Protein AF-A0A3M1SC24-F1 (afdb_monomer_lite)

pLDDT: mean 75.47, std 13.46, range [36.16, 96.44]

Secondary structure (DSSP, 8-state):
-HHHHHHHHHHHHHHHHHHHHHHH--SSHHHHHHHHHHHHHHHHHHHHHHHHHHHHHHHHHHHHHHHHHHHHHHHHTT-HHHHHHHHHHHHHHHHHHHHHHHHHHHHHTT----HHHHHHHHHHHHHHHHHHHHHS--SSS-HHHHHHHHHHHHHHHHHHHHHHHTT--

Structure (mmCIF, N/CA/C/O backbone):
data_AF-A0A3M1SC24-F1
#
_entry.id   AF-A0A3M1SC24-F1
#
loop_
_atom_site.group_PDB
_atom_site.id
_atom_site.type_symbol
_atom_site.label_atom_id
_atom_site.label_alt_id
_atom_site.label_comp_id
_atom_site.label_asym_id
_atom_site.label_entity_id
_atom_site.label_seq_id
_atom_site.pdbx_PDB_ins_code
_atom_site.Cartn_x
_atom_site.Cartn_y
_atom_site.Cartn_z
_atom_site.occupancy
_atom_site.B_iso_or_equiv
_atom_site.auth_seq_id
_atom_site.auth_comp_id
_atom_site.auth_asym_id
_atom_site.auth_atom_id
_atom_site.pdbx_PDB_model_num
ATOM 1 N N . MET A 1 1 ? -50.961 -0.124 67.159 1.00 64.81 1 MET A N 1
ATOM 2 C CA . MET A 1 1 ? -49.757 0.744 67.083 1.00 64.81 1 MET A CA 1
ATOM 3 C C . MET A 1 1 ? -48.475 -0.060 66.837 1.00 64.81 1 MET A C 1
ATOM 5 O O . MET A 1 1 ? -47.762 0.275 65.905 1.00 64.81 1 MET A O 1
ATOM 9 N N . LYS A 1 2 ? -48.207 -1.148 67.582 1.00 73.81 2 LYS A N 1
ATOM 10 C CA . LYS A 1 2 ? -47.025 -2.016 67.370 1.00 73.81 2 LYS A CA 1
ATOM 11 C C . LYS A 1 2 ? -46.973 -2.696 65.991 1.00 73.81 2 LYS A C 1
ATOM 13 O O . LYS A 1 2 ? -45.917 -2.725 65.377 1.00 73.81 2 LYS A O 1
ATOM 18 N N . GLU A 1 3 ? -48.111 -3.164 65.477 1.00 79.12 3 GLU A N 1
ATOM 19 C CA . GLU A 1 3 ? -48.184 -3.814 64.155 1.00 79.12 3 GLU A CA 1
ATOM 20 C C . GLU A 1 3 ? -47.855 -2.869 62.996 1.00 79.12 3 GLU A C 1
ATOM 22 O O . GLU A 1 3 ? -47.157 -3.257 62.068 1.00 79.12 3 GLU A O 1
ATOM 27 N N . ALA A 1 4 ? -48.302 -1.612 63.066 1.00 78.81 4 ALA A N 1
ATOM 28 C CA . ALA A 1 4 ? -47.987 -0.612 62.047 1.00 78.81 4 ALA A CA 1
ATOM 29 C C . ALA A 1 4 ? -46.488 -0.269 62.031 1.00 78.81 4 ALA A C 1
ATOM 31 O O . ALA A 1 4 ? -45.909 -0.089 60.967 1.00 78.81 4 ALA A O 1
ATOM 32 N N . LEU A 1 5 ? -45.855 -0.236 63.207 1.00 77.81 5 LEU A N 1
ATOM 33 C CA . LEU A 1 5 ? -44.415 -0.019 63.358 1.00 77.81 5 LEU A CA 1
ATOM 34 C C . LEU A 1 5 ? -43.607 -1.190 62.792 1.00 77.81 5 LEU A C 1
ATOM 36 O O . LEU A 1 5 ? -42.651 -0.971 62.057 1.00 77.81 5 LEU A O 1
ATOM 40 N N . ASN A 1 6 ? -44.042 -2.423 63.063 1.00 83.75 6 ASN A N 1
ATOM 41 C CA . ASN A 1 6 ? -43.405 -3.616 62.514 1.00 83.75 6 ASN A CA 1
ATOM 42 C C . ASN A 1 6 ? -43.527 -3.664 60.984 1.00 83.75 6 ASN A C 1
ATOM 44 O O . ASN A 1 6 ? -42.559 -3.945 60.293 1.00 83.75 6 ASN A O 1
ATOM 48 N N . LYS A 1 7 ? -44.699 -3.290 60.455 1.00 82.38 7 LYS A N 1
ATOM 49 C CA . LYS A 1 7 ? -44.957 -3.240 59.013 1.00 82.38 7 LYS A CA 1
ATOM 50 C C . LYS A 1 7 ? -44.137 -2.160 58.300 1.00 82.38 7 LYS A C 1
ATOM 52 O O . LYS A 1 7 ? -43.714 -2.368 57.173 1.00 82.38 7 LYS A O 1
ATOM 57 N N . LEU A 1 8 ? -43.894 -1.019 58.947 1.00 80.75 8 LEU A N 1
ATOM 58 C CA . LEU A 1 8 ? -43.026 0.034 58.405 1.00 80.75 8 LEU A CA 1
ATOM 59 C C . LEU A 1 8 ? -41.549 -0.376 58.395 1.00 80.75 8 LEU A C 1
ATOM 61 O O . LEU A 1 8 ? -40.840 -0.038 57.450 1.00 80.75 8 LEU A O 1
ATOM 65 N N . ILE A 1 9 ? -41.099 -1.109 59.418 1.00 81.06 9 ILE A N 1
ATOM 66 C CA . ILE A 1 9 ? -39.736 -1.652 59.475 1.00 81.06 9 ILE A CA 1
ATOM 67 C C . ILE A 1 9 ? -39.546 -2.717 58.393 1.00 81.06 9 ILE A C 1
ATOM 69 O O . ILE A 1 9 ? -38.563 -2.638 57.664 1.00 81.06 9 ILE A O 1
ATOM 73 N N . ASP A 1 10 ? -40.505 -3.630 58.225 1.00 86.62 10 ASP A N 1
ATOM 74 C CA . ASP A 1 10 ? -40.470 -4.649 57.166 1.00 86.62 10 ASP A CA 1
ATOM 75 C C . ASP A 1 10 ? -40.387 -4.019 55.775 1.00 86.62 10 ASP A C 1
ATOM 77 O O . ASP A 1 10 ? -39.530 -4.388 54.984 1.00 86.62 10 ASP A O 1
ATOM 81 N N . ILE A 1 11 ? -41.220 -3.012 55.490 1.00 84.38 11 ILE A N 1
ATOM 82 C CA . ILE A 1 11 ? -41.220 -2.339 54.183 1.00 84.38 11 ILE A CA 1
ATOM 83 C C . ILE A 1 11 ? -39.884 -1.632 53.922 1.00 84.38 11 ILE A C 1
ATOM 85 O O . ILE A 1 11 ? -39.378 -1.664 52.806 1.00 84.38 11 ILE A O 1
ATOM 89 N N . ASN A 1 12 ? -39.293 -0.986 54.930 1.00 81.06 12 ASN A N 1
ATOM 90 C CA . ASN A 1 12 ? -38.006 -0.316 54.754 1.00 81.06 12 ASN A CA 1
ATOM 91 C C . ASN A 1 12 ? -36.872 -1.327 54.524 1.00 81.06 12 ASN A C 1
ATOM 93 O O . ASN A 1 12 ? -36.032 -1.126 53.649 1.00 81.06 12 ASN A O 1
ATOM 97 N N . LEU A 1 13 ? -36.893 -2.436 55.266 1.00 79.56 13 LEU A N 1
ATOM 98 C CA . LEU A 1 13 ? -35.917 -3.509 55.132 1.00 79.56 13 LEU A CA 1
ATOM 99 C C . LEU A 1 13 ? -36.031 -4.210 53.770 1.00 79.56 13 LEU A C 1
ATOM 101 O O . LEU A 1 13 ? -35.014 -4.510 53.150 1.00 79.56 13 LEU A O 1
ATOM 105 N N . ASP A 1 14 ? -37.253 -4.409 53.281 1.00 79.38 14 ASP A N 1
ATOM 106 C CA . ASP A 1 14 ? -37.544 -5.015 51.981 1.00 79.38 14 ASP A CA 1
ATOM 107 C C . ASP A 1 14 ? -37.117 -4.099 50.825 1.00 79.38 14 ASP A C 1
ATOM 109 O O . ASP A 1 14 ? -36.476 -4.548 49.884 1.00 79.38 14 ASP A O 1
ATOM 113 N N . VAL A 1 15 ? -37.335 -2.783 50.935 1.00 76.50 15 VAL A N 1
ATOM 114 C CA . VAL A 1 15 ? -36.856 -1.800 49.945 1.00 76.50 15 VAL A CA 1
ATOM 115 C C . VAL A 1 15 ? -35.328 -1.730 49.907 1.00 76.50 15 VAL A C 1
ATOM 117 O O . VAL A 1 15 ? -34.746 -1.645 48.824 1.00 76.50 15 VAL A O 1
ATOM 120 N N . ILE A 1 16 ? -34.649 -1.789 51.056 1.00 72.50 16 ILE A N 1
ATOM 121 C CA . ILE A 1 16 ? -33.179 -1.822 51.096 1.00 72.50 16 ILE A CA 1
ATOM 122 C C . ILE A 1 16 ? -32.679 -3.145 50.505 1.00 72.50 16 ILE A C 1
ATOM 124 O O . ILE A 1 16 ? -31.806 -3.141 49.648 1.00 72.50 16 ILE A O 1
ATOM 128 N N . THR A 1 17 ? -33.279 -4.276 50.862 1.00 69.56 17 THR A N 1
ATOM 129 C CA . THR A 1 17 ? -32.849 -5.583 50.345 1.00 69.56 17 THR A CA 1
ATOM 130 C C . THR A 1 17 ? -33.121 -5.706 48.841 1.00 69.56 17 THR A C 1
ATOM 132 O O . THR A 1 17 ? -32.236 -6.108 48.095 1.00 69.56 17 THR A O 1
ATOM 135 N N . SER A 1 18 ? -34.284 -5.257 48.365 1.00 67.00 18 SER A N 1
ATOM 136 C CA . SER A 1 18 ? -34.649 -5.208 46.945 1.00 67.00 18 SER A CA 1
ATOM 137 C C . SER A 1 18 ? -33.763 -4.257 46.145 1.00 67.00 18 SER A C 1
ATOM 139 O O . SER A 1 18 ? -33.348 -4.612 45.052 1.00 67.00 18 SER A O 1
ATOM 141 N N . SER A 1 19 ? -33.429 -3.070 46.663 1.00 60.44 19 SER A N 1
ATOM 142 C CA . SER A 1 19 ? -32.568 -2.117 45.940 1.00 60.44 19 SER A CA 1
ATOM 143 C C . SER A 1 19 ? -31.110 -2.575 45.850 1.00 60.44 19 SER A C 1
ATOM 145 O O . SER A 1 19 ? -30.449 -2.283 44.854 1.00 60.44 19 SER A O 1
ATOM 147 N N . TYR A 1 20 ? -30.628 -3.344 46.831 1.00 57.09 20 TYR A N 1
ATOM 148 C CA . TYR A 1 20 ? -29.332 -4.022 46.746 1.00 57.09 20 TYR A CA 1
ATOM 149 C C . TYR A 1 20 ? -29.372 -5.226 45.793 1.00 57.09 20 TYR A C 1
ATOM 151 O O . TYR A 1 20 ? -28.466 -5.394 44.984 1.00 57.09 20 TYR A O 1
ATOM 159 N N . VAL A 1 21 ? -30.449 -6.013 45.806 1.00 58.94 21 VAL A N 1
ATOM 160 C CA . VAL A 1 21 ? -30.634 -7.165 44.908 1.00 58.94 21 VAL A CA 1
ATOM 161 C C . VAL A 1 21 ? -30.834 -6.729 43.446 1.00 58.94 21 VAL A C 1
ATOM 163 O O . VAL A 1 21 ? -30.342 -7.382 42.529 1.00 58.94 21 VAL A O 1
ATOM 166 N N . GLU A 1 22 ? -31.469 -5.585 43.205 1.00 54.78 22 GLU A N 1
ATOM 167 C CA . GLU A 1 22 ? -31.740 -5.049 41.864 1.00 54.78 22 GLU A CA 1
ATOM 168 C C . GLU A 1 22 ? -30.549 -4.273 41.267 1.00 54.78 22 GLU A C 1
ATOM 170 O O . GLU A 1 22 ? -30.472 -4.086 40.053 1.00 54.78 22 GLU A O 1
ATOM 175 N N . GLN A 1 23 ? -29.561 -3.893 42.089 1.00 53.66 23 GLN A N 1
ATOM 176 C CA . GLN A 1 23 ? -28.253 -3.424 41.613 1.00 53.66 23 GLN A CA 1
ATOM 177 C C . GLN A 1 23 ? -27.281 -4.571 41.278 1.00 53.66 23 GLN A C 1
ATOM 179 O O . GLN A 1 23 ? -26.318 -4.335 40.543 1.00 53.66 23 GLN A O 1
ATOM 184 N N . GLU A 1 24 ? -27.526 -5.798 41.763 1.00 52.38 24 GLU A N 1
ATOM 185 C CA . GLU A 1 24 ? -26.575 -6.919 41.663 1.00 52.38 24 GLU A CA 1
ATOM 186 C C . GLU A 1 24 ? -27.032 -8.107 40.788 1.00 52.38 24 GLU A C 1
ATOM 188 O O . GLU A 1 24 ? -26.174 -8.730 40.163 1.00 52.38 24 GLU A O 1
ATOM 193 N N . ILE A 1 25 ? -28.335 -8.389 40.635 1.00 50.00 25 ILE A N 1
ATOM 194 C CA . ILE A 1 25 ? -28.846 -9.501 39.801 1.00 50.00 25 ILE A CA 1
ATOM 195 C C . ILE A 1 25 ? -28.957 -9.047 38.329 1.00 50.00 25 ILE A C 1
ATOM 197 O O . ILE A 1 25 ? -29.934 -8.457 37.887 1.00 50.00 25 ILE A O 1
ATOM 201 N N . GLU A 1 26 ? -27.912 -9.118 37.506 1.00 54.97 26 GLU A N 1
ATOM 202 C CA . GLU A 1 26 ? -27.203 -10.309 36.989 1.00 54.97 26 GLU A CA 1
ATOM 203 C C . GLU A 1 26 ? -27.398 -10.500 35.474 1.00 54.97 26 GLU A C 1
ATOM 205 O O . GLU A 1 26 ? -26.643 -11.248 34.856 1.00 54.97 26 GLU A O 1
ATOM 210 N N . GLN A 1 27 ? -28.316 -9.785 34.811 1.00 48.66 27 GLN A N 1
ATOM 211 C CA . GLN A 1 27 ? -28.583 -10.049 33.385 1.00 48.66 27 GLN A CA 1
ATOM 212 C C . GLN A 1 27 ? -27.761 -9.210 32.383 1.00 48.66 27 GLN A C 1
ATOM 214 O O . GLN A 1 27 ? -27.745 -9.513 31.191 1.00 48.66 27 GLN A O 1
ATOM 219 N N . TYR A 1 28 ? -27.002 -8.208 32.842 1.00 51.41 28 TYR A N 1
ATOM 220 C CA . TYR A 1 28 ? -26.198 -7.337 31.964 1.00 51.41 28 TYR A CA 1
ATOM 221 C C . TYR A 1 28 ? -24.670 -7.435 32.146 1.00 51.41 28 TYR A C 1
ATOM 223 O O . TYR A 1 28 ? -23.926 -6.808 31.391 1.00 51.41 28 TYR A O 1
ATOM 231 N N . SER A 1 29 ? -24.148 -8.241 33.082 1.00 53.81 29 SER A N 1
ATOM 232 C CA . SER A 1 29 ? -22.724 -8.156 33.467 1.00 53.81 29 SER A CA 1
ATOM 233 C C . SER A 1 29 ? -21.777 -9.078 32.679 1.00 53.81 29 SER A C 1
ATOM 235 O O . SER A 1 29 ? -20.662 -8.669 32.350 1.00 53.81 29 SER A O 1
ATOM 237 N N . VAL A 1 30 ? -22.197 -10.293 32.307 1.00 57.19 30 VAL A N 1
ATOM 238 C CA . VAL A 1 30 ? -21.312 -11.275 31.644 1.00 57.19 30 VAL A CA 1
ATOM 239 C C . VAL A 1 30 ? -21.217 -11.021 30.141 1.00 57.19 30 VAL A C 1
ATOM 241 O O . VAL A 1 30 ? -20.117 -10.971 29.593 1.00 57.19 30 VAL A O 1
ATOM 244 N N . ALA A 1 31 ? -22.345 -10.766 29.474 1.00 59.53 31 ALA A N 1
ATOM 245 C CA . ALA A 1 31 ? -22.376 -10.473 28.041 1.00 59.53 31 ALA A CA 1
ATOM 246 C C . ALA A 1 31 ? -21.680 -9.145 27.698 1.00 59.53 31 ALA A C 1
ATOM 248 O O . ALA A 1 31 ? -20.996 -9.071 26.680 1.00 59.53 31 ALA A O 1
ATOM 249 N N . TYR A 1 32 ? -21.792 -8.119 28.555 1.00 58.75 32 TYR A N 1
ATOM 250 C CA . TYR A 1 32 ? -21.122 -6.830 28.354 1.00 58.75 32 TYR A CA 1
ATOM 251 C C . TYR A 1 32 ? -19.621 -6.895 28.666 1.00 58.75 32 TYR A C 1
ATOM 253 O O . TYR A 1 32 ? -18.831 -6.351 27.901 1.00 58.75 32 TYR A O 1
ATOM 261 N N . LYS A 1 33 ? -19.193 -7.619 29.716 1.00 62.84 33 LYS A N 1
ATOM 262 C CA . LYS A 1 33 ? -17.761 -7.859 29.999 1.00 62.84 33 LYS A CA 1
ATOM 263 C C . LYS A 1 33 ? -17.098 -8.766 28.959 1.00 62.84 33 LYS A C 1
ATOM 265 O O . LYS A 1 33 ? -15.934 -8.557 28.634 1.00 62.84 33 LYS A O 1
ATOM 270 N N . LEU A 1 34 ? -17.810 -9.762 28.424 1.00 70.88 34 LEU A N 1
ATOM 271 C CA . LEU A 1 34 ? -17.327 -10.582 27.307 1.00 70.88 34 LEU A CA 1
ATOM 272 C C . LEU A 1 34 ? -17.279 -9.771 26.013 1.00 70.88 34 LEU A C 1
ATOM 274 O O . LEU A 1 34 ? -16.264 -9.815 25.330 1.00 70.88 34 LEU A O 1
ATOM 278 N N . ARG A 1 35 ? -18.314 -8.975 25.705 1.00 67.44 35 ARG A N 1
ATOM 279 C CA . ARG A 1 35 ? -18.278 -8.038 24.572 1.00 67.44 35 ARG A CA 1
ATOM 280 C C . ARG A 1 35 ? -17.122 -7.063 24.698 1.00 67.44 35 ARG A C 1
ATOM 282 O O . ARG A 1 35 ? -16.384 -6.923 23.738 1.00 67.44 35 ARG A O 1
ATOM 289 N N . SER A 1 36 ? -16.933 -6.422 25.849 1.00 74.75 36 SER A N 1
ATOM 290 C CA . SER A 1 36 ? -15.859 -5.443 26.023 1.00 74.75 36 SER A CA 1
ATOM 291 C C . SER A 1 36 ? -14.479 -6.094 25.972 1.00 74.75 36 SER A C 1
ATOM 293 O O . SER A 1 36 ? -13.588 -5.550 25.334 1.00 74.75 36 SER A O 1
ATOM 295 N N . LYS A 1 37 ? -14.299 -7.296 26.538 1.00 79.31 37 LYS A N 1
ATOM 296 C CA . LYS A 1 37 ? -13.054 -8.063 26.372 1.00 79.31 37 LYS A CA 1
ATOM 297 C C . LYS A 1 37 ? -12.799 -8.453 24.917 1.00 79.31 37 LYS A C 1
ATOM 299 O O . LYS A 1 37 ? -11.666 -8.325 24.475 1.00 79.31 37 LYS A O 1
ATOM 304 N N . ILE A 1 38 ? -13.818 -8.899 24.179 1.00 84.25 38 ILE A N 1
ATOM 305 C CA . ILE A 1 38 ? -13.691 -9.248 22.754 1.00 84.25 38 ILE A CA 1
ATOM 306 C C . ILE A 1 38 ? -13.397 -8.002 21.918 1.00 84.25 38 ILE A C 1
ATOM 308 O O . ILE A 1 38 ? -12.545 -8.063 21.042 1.00 84.25 38 ILE A O 1
ATOM 312 N N . ILE A 1 39 ? -14.058 -6.878 22.199 1.00 82.38 39 ILE A N 1
ATOM 313 C CA . ILE A 1 39 ? -13.853 -5.607 21.495 1.00 82.38 39 ILE A CA 1
ATOM 314 C C . ILE A 1 39 ? -12.443 -5.079 21.760 1.00 82.38 39 ILE A C 1
ATOM 316 O O . ILE A 1 39 ? -11.715 -4.839 20.808 1.00 82.38 39 ILE A O 1
ATOM 320 N N . ASN A 1 40 ? -12.009 -5.002 23.018 1.00 83.69 40 ASN A N 1
ATOM 321 C CA . ASN A 1 40 ? -10.667 -4.525 23.361 1.00 83.69 40 ASN A CA 1
ATOM 322 C C . ASN A 1 40 ? -9.575 -5.462 22.820 1.00 83.69 40 ASN A C 1
ATOM 324 O O . ASN A 1 40 ? -8.540 -5.004 22.343 1.00 83.69 40 ASN A O 1
ATOM 328 N N . PHE A 1 41 ? -9.807 -6.780 22.859 1.00 86.50 41 PHE A N 1
ATOM 329 C CA . PHE A 1 41 ? -8.904 -7.754 22.247 1.00 86.50 41 PHE A CA 1
ATOM 330 C C . PHE A 1 41 ? -8.850 -7.586 20.726 1.00 86.50 41 PHE A C 1
ATOM 332 O O . PHE A 1 41 ? -7.766 -7.605 20.156 1.00 86.50 41 PHE A O 1
ATOM 339 N N . ALA A 1 42 ? -9.994 -7.383 20.068 1.00 84.44 42 ALA A N 1
ATOM 340 C CA . ALA A 1 42 ? -10.064 -7.147 18.630 1.00 84.44 42 ALA A CA 1
ATOM 341 C C . ALA A 1 42 ? -9.400 -5.823 18.231 1.00 84.44 42 ALA A C 1
ATOM 343 O O . ALA A 1 42 ? -8.699 -5.787 17.226 1.00 84.44 42 ALA A O 1
ATOM 344 N N . GLU A 1 43 ? -9.561 -4.757 19.016 1.00 83.75 43 GLU A N 1
ATOM 345 C CA . GLU A 1 43 ? -8.889 -3.472 18.801 1.00 83.75 43 GLU A CA 1
ATOM 346 C C . GLU A 1 43 ? -7.370 -3.611 18.926 1.00 83.75 43 GLU A C 1
ATOM 348 O O . GLU A 1 43 ? -6.632 -3.179 18.039 1.00 83.75 43 GLU A O 1
ATOM 353 N N . GLN A 1 44 ? -6.890 -4.274 19.980 1.00 83.81 44 GLN A N 1
ATOM 354 C CA . GLN A 1 44 ? -5.460 -4.478 20.193 1.00 83.81 44 GLN A CA 1
ATOM 355 C C . GLN A 1 44 ? -4.849 -5.433 19.157 1.00 83.81 44 GLN A C 1
ATOM 357 O O . GLN A 1 44 ? -3.748 -5.184 18.665 1.00 83.81 44 GLN A O 1
ATOM 362 N N . PHE A 1 45 ? -5.572 -6.492 18.784 1.00 84.31 45 PHE A N 1
ATOM 363 C CA . PHE A 1 45 ? -5.176 -7.413 17.720 1.00 84.31 45 PHE A CA 1
ATOM 364 C C . PHE A 1 45 ? -5.130 -6.710 16.362 1.00 84.31 45 PHE A C 1
ATO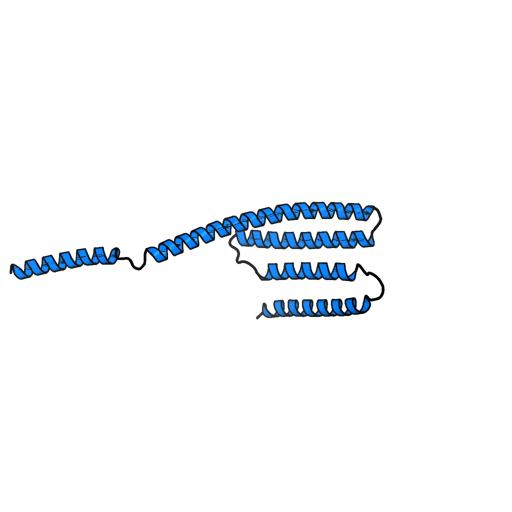M 366 O O . PHE A 1 45 ? -4.142 -6.839 15.649 1.00 84.31 45 PHE A O 1
ATOM 373 N N . SER A 1 46 ? -6.153 -5.919 16.031 1.00 84.94 46 SER A N 1
ATOM 374 C CA . SER A 1 46 ? -6.200 -5.114 14.806 1.00 84.94 46 SER A CA 1
ATOM 375 C C . SER A 1 46 ? -5.015 -4.148 14.731 1.00 84.94 46 SER A C 1
ATOM 377 O O . SER A 1 46 ? -4.286 -4.137 13.742 1.00 84.94 46 SER A O 1
ATOM 379 N N . GLY A 1 47 ? -4.737 -3.413 15.814 1.00 82.00 47 GLY A N 1
ATOM 380 C CA . GLY A 1 47 ? -3.583 -2.514 15.889 1.00 82.00 47 GLY A CA 1
ATOM 381 C C . GLY A 1 47 ? -2.240 -3.233 15.709 1.00 82.00 47 GLY A C 1
ATOM 382 O O . GLY A 1 47 ? -1.386 -2.761 14.957 1.00 82.00 47 GLY A O 1
ATOM 383 N N . ALA A 1 48 ? -2.061 -4.396 16.344 1.00 86.31 48 ALA A N 1
ATOM 384 C CA . ALA A 1 48 ? -0.868 -5.222 16.160 1.00 86.31 48 ALA A CA 1
ATOM 385 C C . ALA A 1 48 ? -0.732 -5.714 14.710 1.00 86.31 48 ALA A C 1
AT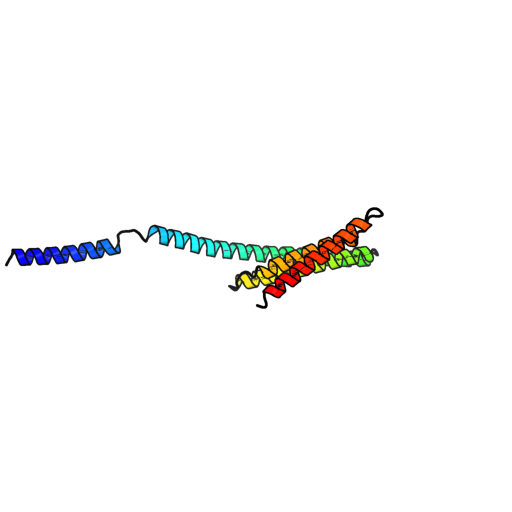OM 387 O O . ALA A 1 48 ? 0.361 -5.680 14.145 1.00 86.31 48 ALA A O 1
ATOM 388 N N . MET A 1 49 ? -1.838 -6.124 14.088 1.00 87.75 49 MET A N 1
ATOM 389 C CA . MET A 1 49 ? -1.837 -6.637 12.721 1.00 87.75 49 MET A CA 1
ATOM 390 C C . MET A 1 49 ? -1.507 -5.552 11.695 1.00 87.75 49 MET A C 1
ATOM 392 O O . MET A 1 49 ? -0.698 -5.789 10.798 1.00 87.75 49 MET A O 1
ATOM 396 N N . ASN A 1 50 ? -2.035 -4.342 11.882 1.00 86.19 50 ASN A N 1
ATOM 397 C CA . ASN A 1 50 ? -1.697 -3.188 11.050 1.00 86.19 50 ASN A CA 1
ATOM 398 C C . ASN A 1 50 ? -0.211 -2.808 11.188 1.00 86.19 50 ASN A C 1
ATOM 400 O O . ASN A 1 50 ? 0.463 -2.501 10.206 1.00 86.19 50 ASN A O 1
ATOM 404 N N . MET A 1 51 ? 0.357 -2.893 12.398 1.00 86.00 51 MET A N 1
ATOM 405 C CA . MET A 1 51 ? 1.795 -2.669 12.601 1.00 86.00 51 MET A CA 1
ATOM 406 C C . MET A 1 51 ? 2.644 -3.698 11.838 1.00 86.00 51 MET A C 1
ATOM 408 O O . MET A 1 51 ? 3.617 -3.324 11.180 1.00 86.00 51 MET A O 1
ATOM 412 N N . VAL A 1 52 ? 2.262 -4.978 11.882 1.00 91.94 52 VAL A N 1
ATOM 413 C CA . VAL A 1 52 ? 2.924 -6.041 11.108 1.00 91.94 52 VAL A CA 1
ATOM 414 C C . VAL A 1 52 ? 2.802 -5.786 9.601 1.00 91.94 52 VAL A C 1
ATOM 416 O O . VAL A 1 52 ? 3.793 -5.939 8.885 1.00 91.94 52 VAL A O 1
ATOM 419 N N . LEU A 1 53 ? 1.634 -5.350 9.116 1.00 90.50 53 LEU A N 1
ATOM 420 C CA . LEU A 1 53 ? 1.413 -5.017 7.705 1.00 90.50 53 LEU A CA 1
ATOM 421 C C . LEU A 1 53 ? 2.312 -3.876 7.227 1.00 90.50 53 LEU A C 1
ATOM 423 O O . LEU A 1 53 ? 2.977 -4.027 6.202 1.00 90.50 53 LEU A O 1
ATOM 427 N N . VAL A 1 54 ? 2.399 -2.770 7.973 1.00 90.75 54 VAL A N 1
ATOM 428 C CA . VAL A 1 54 ? 3.318 -1.669 7.631 1.00 90.75 54 VAL A CA 1
ATOM 429 C C . VAL A 1 54 ? 4.755 -2.161 7.566 1.00 90.75 54 VAL A C 1
ATOM 431 O O . VAL A 1 54 ? 5.477 -1.836 6.625 1.00 90.75 54 VAL A O 1
ATOM 434 N N . PHE A 1 55 ? 5.177 -2.968 8.538 1.00 93.19 55 PHE A N 1
ATOM 435 C CA . PHE A 1 55 ? 6.542 -3.477 8.575 1.00 93.19 55 PHE A CA 1
ATOM 436 C C . PHE A 1 55 ? 6.853 -4.368 7.363 1.00 93.19 55 PHE A C 1
ATOM 438 O O . PHE A 1 55 ? 7.905 -4.229 6.736 1.00 93.19 55 PHE A O 1
ATOM 445 N N . ALA A 1 56 ? 5.912 -5.236 6.985 1.00 94.19 56 ALA A N 1
ATOM 446 C CA . ALA A 1 56 ? 6.018 -6.058 5.786 1.00 94.19 56 ALA A CA 1
ATOM 447 C C . ALA A 1 56 ? 6.070 -5.203 4.509 1.00 94.19 56 ALA A C 1
ATOM 449 O O . ALA A 1 56 ? 6.920 -5.445 3.650 1.00 94.19 56 ALA A O 1
ATOM 450 N N . LEU A 1 57 ? 5.220 -4.176 4.398 1.00 93.31 57 LEU A N 1
ATOM 451 C CA . LEU A 1 57 ? 5.209 -3.254 3.258 1.00 93.31 57 LEU A CA 1
ATOM 452 C C . LEU A 1 57 ? 6.545 -2.522 3.107 1.00 93.31 57 LEU A C 1
ATOM 454 O O . LEU A 1 57 ? 7.052 -2.425 1.990 1.00 93.31 57 LEU A O 1
ATOM 458 N N . ILE A 1 58 ? 7.156 -2.069 4.204 1.00 94.88 58 ILE A N 1
ATOM 459 C CA . ILE A 1 58 ? 8.484 -1.438 4.182 1.00 94.88 58 ILE A CA 1
ATOM 460 C C . ILE A 1 58 ? 9.535 -2.415 3.645 1.00 94.88 58 ILE A C 1
ATOM 462 O O . ILE A 1 58 ? 10.288 -2.071 2.734 1.00 94.88 58 ILE A O 1
ATOM 466 N N . LEU A 1 59 ? 9.569 -3.642 4.170 1.00 96.44 59 LEU A N 1
ATOM 467 C CA . LEU A 1 59 ? 10.561 -4.648 3.784 1.00 96.44 59 LEU A CA 1
ATOM 468 C C . LEU A 1 59 ? 10.428 -5.022 2.299 1.00 96.44 59 LEU A C 1
ATOM 470 O O . LEU A 1 59 ? 11.418 -5.028 1.566 1.00 96.44 59 LEU A O 1
ATOM 474 N N . ILE A 1 60 ? 9.199 -5.255 1.830 1.00 95.38 60 ILE A N 1
ATOM 475 C CA . ILE A 1 60 ? 8.922 -5.548 0.418 1.00 95.38 60 ILE A CA 1
ATOM 476 C C . ILE A 1 60 ? 9.311 -4.358 -0.464 1.00 95.38 60 ILE A C 1
ATOM 478 O O . ILE A 1 60 ? 9.960 -4.555 -1.489 1.00 95.38 60 ILE A O 1
ATOM 482 N N . THR A 1 61 ? 8.979 -3.128 -0.060 1.00 95.00 61 THR A N 1
ATOM 483 C CA . THR A 1 61 ? 9.341 -1.913 -0.809 1.00 95.00 61 THR A CA 1
ATOM 484 C C . THR A 1 61 ? 10.848 -1.809 -0.998 1.00 95.00 61 THR A C 1
ATOM 4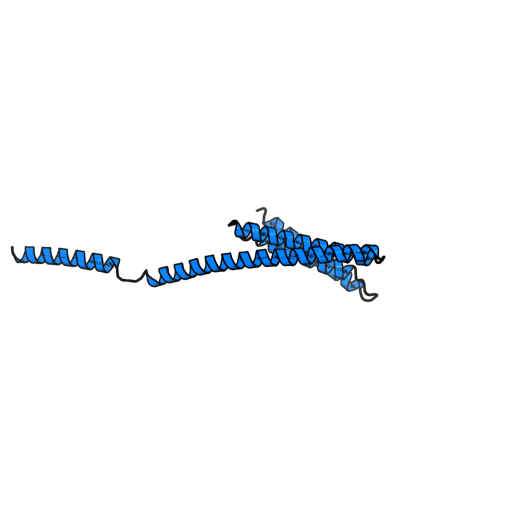86 O O . THR A 1 61 ? 11.302 -1.586 -2.117 1.00 95.00 61 THR A O 1
ATOM 489 N N . LEU A 1 62 ? 11.640 -2.057 0.049 1.00 96.00 62 LEU A N 1
ATOM 490 C CA . LEU A 1 62 ? 13.102 -2.087 -0.059 1.00 96.00 62 LEU A CA 1
ATOM 491 C C . LEU A 1 62 ? 13.587 -3.166 -1.039 1.00 96.00 62 LEU A C 1
ATOM 493 O O . LEU A 1 62 ? 14.469 -2.901 -1.856 1.00 96.00 62 LEU A O 1
ATOM 497 N N . GLY A 1 63 ? 12.985 -4.358 -1.005 1.00 95.50 63 GLY A N 1
ATOM 498 C CA . GLY A 1 63 ? 13.294 -5.433 -1.949 1.00 95.50 63 GLY A CA 1
ATOM 499 C C . GLY A 1 63 ? 13.017 -5.044 -3.405 1.00 95.50 63 GLY A C 1
ATOM 500 O O . GLY A 1 63 ? 13.858 -5.262 -4.276 1.00 95.50 63 GLY A O 1
ATOM 501 N N . VAL A 1 64 ? 11.871 -4.414 -3.674 1.00 94.19 64 VAL A N 1
ATOM 502 C CA . VAL A 1 64 ? 11.509 -3.974 -5.030 1.00 94.19 64 VAL A CA 1
ATOM 503 C C . VAL A 1 64 ? 12.393 -2.821 -5.504 1.00 94.19 64 VAL A C 1
ATOM 505 O O . VAL A 1 64 ? 12.771 -2.802 -6.672 1.00 94.19 64 VAL A O 1
ATOM 508 N N . VAL A 1 65 ? 12.800 -1.906 -4.619 1.00 95.31 65 VAL A N 1
ATOM 509 C CA . VAL A 1 65 ? 13.799 -0.878 -4.958 1.00 95.31 65 VAL A CA 1
ATOM 510 C C . VAL A 1 65 ? 15.107 -1.538 -5.408 1.00 95.31 65 VAL A C 1
ATOM 512 O O . VAL A 1 65 ? 15.671 -1.142 -6.426 1.00 95.31 65 VAL A O 1
ATOM 515 N N . GLY A 1 66 ? 15.558 -2.587 -4.713 1.00 94.75 66 GLY A N 1
ATOM 516 C CA . GLY A 1 66 ? 16.724 -3.376 -5.125 1.00 94.75 66 GLY A CA 1
ATOM 517 C C . GLY A 1 66 ? 16.564 -4.016 -6.509 1.00 94.75 66 GLY A C 1
ATOM 518 O O . GLY A 1 66 ? 17.470 -3.920 -7.337 1.00 94.75 66 GLY A O 1
ATOM 519 N N . LEU A 1 67 ? 15.400 -4.611 -6.792 1.00 91.50 67 LEU A N 1
ATOM 520 C CA . LEU A 1 67 ? 15.085 -5.169 -8.116 1.00 91.50 67 LEU A CA 1
ATOM 521 C C . LEU A 1 67 ? 15.093 -4.099 -9.212 1.00 91.50 67 LEU A C 1
ATOM 523 O O . LEU A 1 67 ? 15.633 -4.336 -10.287 1.00 91.50 67 LEU A O 1
ATOM 527 N N . PHE A 1 68 ? 14.565 -2.908 -8.933 1.00 91.88 68 PHE A N 1
ATOM 528 C CA . PHE A 1 68 ? 14.574 -1.804 -9.889 1.00 91.88 68 PHE A CA 1
ATOM 529 C C . PHE A 1 68 ? 16.003 -1.389 -10.270 1.00 91.88 68 PHE A C 1
ATOM 531 O O . PHE A 1 68 ? 16.299 -1.206 -11.449 1.00 91.88 68 PHE A O 1
ATOM 538 N N . PHE A 1 69 ? 16.925 -1.313 -9.305 1.00 92.81 69 PHE A N 1
ATOM 539 C CA . PHE A 1 69 ? 18.337 -1.052 -9.607 1.00 92.81 69 PHE A CA 1
ATOM 540 C C . PHE A 1 69 ? 18.977 -2.159 -10.460 1.00 92.81 69 PHE A C 1
ATOM 542 O O . PHE A 1 69 ? 19.760 -1.858 -11.362 1.00 92.81 69 PHE A O 1
ATOM 549 N N . TYR A 1 70 ? 18.628 -3.424 -10.217 1.00 90.38 70 TYR A N 1
ATOM 550 C CA . TYR A 1 70 ? 19.085 -4.546 -11.043 1.00 90.38 70 TYR A CA 1
ATOM 551 C C . TYR A 1 70 ? 18.550 -4.464 -12.485 1.00 90.38 70 TYR A C 1
ATOM 553 O O . TYR A 1 70 ? 19.297 -4.671 -13.448 1.00 90.38 70 TYR A O 1
ATOM 561 N N . ASP A 1 71 ? 17.278 -4.094 -12.646 1.00 89.44 71 ASP A N 1
ATOM 562 C CA . ASP A 1 71 ? 16.660 -3.882 -13.955 1.00 89.44 71 ASP A CA 1
ATOM 563 C C . ASP A 1 71 ? 17.357 -2.748 -14.726 1.00 89.44 71 ASP A C 1
ATOM 565 O O . ASP A 1 71 ? 17.612 -2.888 -15.924 1.00 89.44 71 ASP A O 1
ATOM 569 N N . LEU A 1 72 ? 17.726 -1.654 -14.045 1.00 88.69 72 LEU A N 1
ATOM 570 C CA . LEU A 1 72 ? 18.482 -0.545 -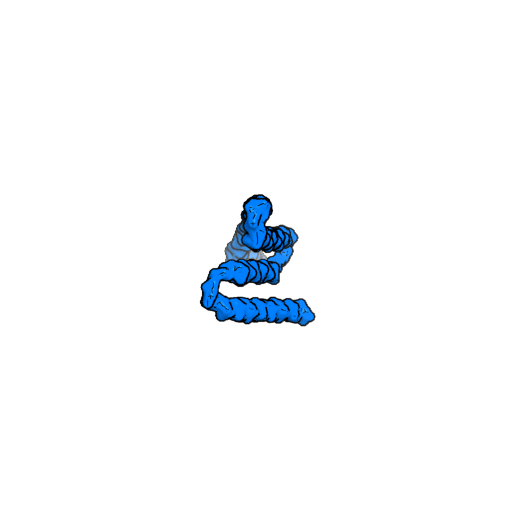14.644 1.00 88.69 72 LEU A CA 1
ATOM 571 C C . LEU A 1 72 ? 19.865 -0.981 -15.139 1.00 88.69 72 LEU A C 1
ATOM 573 O O . LEU A 1 72 ? 20.278 -0.571 -16.224 1.00 88.69 72 LEU A O 1
ATOM 577 N N . TYR A 1 73 ? 20.564 -1.830 -14.382 1.00 88.44 73 TYR A N 1
ATOM 578 C CA . TYR A 1 73 ? 21.865 -2.362 -14.796 1.00 88.44 73 TYR A CA 1
ATOM 579 C C . TYR A 1 73 ? 21.742 -3.235 -16.053 1.00 88.44 73 TYR A C 1
ATOM 581 O O . TYR A 1 73 ? 22.480 -3.056 -17.021 1.00 88.44 73 TYR A O 1
ATOM 589 N N . THR A 1 74 ? 20.730 -4.105 -16.088 1.00 83.56 74 THR A N 1
ATOM 590 C CA . THR A 1 74 ? 20.447 -4.994 -17.229 1.00 83.56 74 THR A CA 1
ATOM 591 C C . THR A 1 74 ? 20.081 -4.210 -18.499 1.00 83.56 74 THR A C 1
ATOM 593 O O . THR A 1 74 ? 20.338 -4.648 -19.622 1.00 83.56 74 THR A O 1
ATOM 596 N N . LEU A 1 75 ? 19.500 -3.019 -18.340 1.00 83.69 75 LEU A N 1
ATOM 597 C CA . LEU A 1 75 ? 19.181 -2.098 -19.433 1.00 83.69 75 LEU A CA 1
ATOM 598 C C . LEU A 1 75 ? 20.449 -1.559 -20.120 1.00 83.69 75 LEU A C 1
ATOM 600 O O . LEU A 1 75 ? 20.452 -1.383 -21.340 1.00 83.69 75 LEU A O 1
ATOM 604 N N . MET A 1 76 ? 21.534 -1.353 -19.364 1.00 79.31 76 MET A N 1
ATOM 605 C CA . MET A 1 76 ? 22.819 -0.887 -19.898 1.00 79.31 76 MET A CA 1
ATOM 606 C C . MET A 1 76 ? 23.601 -1.982 -20.642 1.00 79.31 76 MET A C 1
ATOM 608 O O . MET A 1 76 ? 24.375 -1.656 -21.537 1.00 79.31 76 MET A O 1
ATOM 612 N N . GLU A 1 77 ? 23.369 -3.265 -20.342 1.00 78.56 77 GLU A N 1
ATOM 613 C CA . GLU A 1 77 ? 24.048 -4.405 -20.989 1.00 78.56 77 GLU A CA 1
ATOM 614 C C . GLU A 1 77 ? 23.513 -4.759 -22.397 1.00 78.56 77 GLU A C 1
ATOM 616 O O . GLU A 1 77 ? 24.047 -5.649 -23.058 1.00 78.56 77 GLU A O 1
ATOM 621 N N . GLY A 1 78 ? 22.505 -4.042 -22.916 1.00 69.00 78 GLY A N 1
ATOM 622 C CA . GLY A 1 78 ? 22.186 -4.033 -24.356 1.00 69.00 78 GLY A CA 1
ATOM 623 C C . GLY A 1 78 ? 20.855 -4.665 -24.784 1.00 69.00 78 GLY A C 1
ATOM 624 O O . GLY A 1 78 ? 20.511 -4.611 -25.963 1.00 69.00 78 GLY A O 1
ATOM 625 N N . ASN A 1 79 ? 20.041 -5.196 -23.866 1.00 69.31 79 ASN A N 1
ATOM 626 C CA . ASN A 1 79 ? 18.687 -5.689 -24.173 1.00 69.31 79 ASN A CA 1
ATOM 627 C C . ASN A 1 79 ? 17.615 -4.612 -23.924 1.00 69.31 79 ASN A C 1
ATOM 629 O O . ASN A 1 79 ? 16.709 -4.789 -23.109 1.00 69.31 79 ASN A O 1
ATOM 633 N N . ILE A 1 80 ? 17.710 -3.486 -24.641 1.00 73.25 80 ILE A N 1
ATOM 634 C CA . ILE A 1 80 ? 16.919 -2.264 -24.394 1.00 73.25 80 ILE A CA 1
ATOM 635 C C . ILE A 1 80 ? 15.406 -2.536 -24.380 1.00 73.25 80 ILE A C 1
ATOM 637 O O . ILE A 1 80 ? 14.721 -2.136 -23.442 1.00 73.25 80 ILE A O 1
ATOM 641 N N . SER A 1 81 ? 14.870 -3.263 -25.367 1.00 74.88 81 SER A N 1
ATOM 642 C CA . SER A 1 81 ? 13.424 -3.530 -25.437 1.00 74.88 81 SER A CA 1
ATOM 643 C C . SER A 1 81 ? 12.918 -4.333 -24.244 1.00 74.88 81 SER A C 1
ATOM 645 O O . SER A 1 81 ? 11.865 -4.025 -23.698 1.00 74.88 81 SER A O 1
ATOM 647 N N . LYS A 1 82 ? 13.667 -5.352 -23.812 1.00 74.88 82 LYS A N 1
ATOM 648 C CA . LYS A 1 82 ? 13.263 -6.193 -22.682 1.00 74.88 82 LYS A CA 1
ATOM 649 C C . LYS A 1 82 ? 13.481 -5.468 -21.356 1.00 74.88 82 LYS A C 1
ATOM 651 O O . LYS A 1 82 ? 12.593 -5.506 -20.515 1.00 74.88 82 LYS A O 1
ATOM 656 N N . GLY A 1 83 ? 14.603 -4.761 -21.224 1.00 80.81 83 GLY A N 1
ATOM 657 C CA . GLY A 1 83 ? 14.980 -4.008 -20.032 1.00 80.81 83 GLY A CA 1
ATOM 658 C C . GLY A 1 83 ? 14.013 -2.871 -19.704 1.00 80.81 83 GLY A C 1
ATOM 659 O O . GLY A 1 83 ? 13.658 -2.707 -18.542 1.00 80.81 83 GLY A O 1
ATOM 660 N N . ILE A 1 84 ? 13.503 -2.147 -20.711 1.00 82.75 84 ILE A N 1
ATOM 661 C CA . ILE A 1 84 ? 12.473 -1.113 -20.499 1.00 82.75 84 ILE A CA 1
ATOM 662 C C . ILE A 1 84 ? 11.181 -1.729 -19.948 1.00 82.75 84 ILE A C 1
ATOM 664 O O . ILE A 1 84 ? 10.593 -1.180 -19.021 1.00 82.75 84 ILE A O 1
ATOM 668 N N . ILE A 1 85 ? 10.742 -2.877 -20.473 1.00 82.44 85 ILE A N 1
ATOM 669 C CA . ILE A 1 85 ? 9.506 -3.536 -20.020 1.00 82.44 85 ILE A CA 1
ATOM 670 C C . ILE A 1 85 ? 9.638 -3.999 -18.567 1.00 82.44 85 ILE A C 1
ATOM 672 O O . ILE A 1 85 ? 8.713 -3.799 -17.779 1.00 82.44 85 ILE A O 1
ATOM 676 N N . THR A 1 86 ? 10.773 -4.598 -18.193 1.00 83.50 86 THR A N 1
ATOM 677 C CA . THR A 1 86 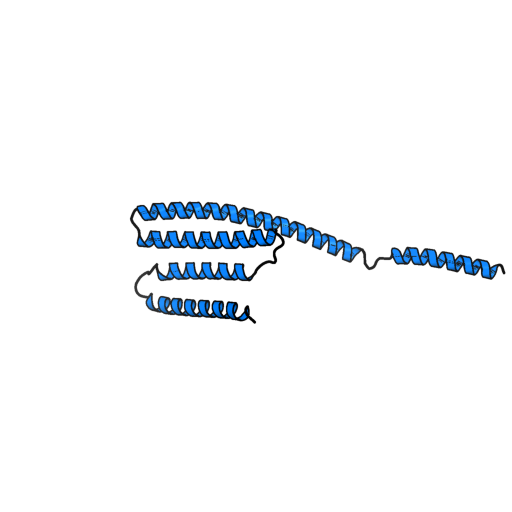? 11.021 -5.010 -16.803 1.00 83.50 86 THR A CA 1
ATOM 678 C C . THR A 1 86 ? 11.156 -3.817 -15.866 1.00 83.50 86 THR A C 1
ATOM 680 O O . THR A 1 86 ? 10.480 -3.812 -14.842 1.00 83.50 86 THR A O 1
ATOM 683 N N . ALA A 1 87 ? 11.899 -2.772 -16.246 1.00 87.38 87 ALA A N 1
ATOM 684 C CA . ALA A 1 87 ? 12.066 -1.564 -15.433 1.00 87.38 87 ALA A CA 1
ATOM 685 C C . ALA A 1 87 ? 10.747 -0.799 -15.219 1.00 87.38 87 ALA A C 1
ATOM 687 O O . ALA A 1 87 ? 10.454 -0.333 -14.118 1.00 87.38 87 ALA A O 1
ATOM 688 N N . LEU A 1 88 ? 9.903 -0.695 -16.252 1.00 86.06 88 LEU A N 1
ATOM 689 C CA . LEU A 1 88 ? 8.553 -0.139 -16.112 1.00 86.06 88 LEU A CA 1
ATOM 690 C C . LEU A 1 88 ? 7.672 -1.028 -15.226 1.00 86.06 88 LEU A C 1
ATOM 692 O O . LEU A 1 88 ? 6.884 -0.526 -14.426 1.00 86.06 88 LEU A O 1
ATOM 696 N N . GLY A 1 89 ? 7.823 -2.349 -15.331 1.00 85.12 89 GLY A N 1
ATOM 697 C CA . GLY A 1 89 ? 7.133 -3.309 -14.478 1.00 85.12 89 GLY A CA 1
ATOM 698 C C . GLY A 1 89 ? 7.492 -3.158 -12.998 1.00 85.12 89 GLY A C 1
ATOM 699 O O . GLY A 1 89 ? 6.589 -3.157 -12.163 1.00 85.12 89 GLY A O 1
ATOM 700 N N . SER A 1 90 ? 8.775 -3.004 -12.663 1.00 89.12 90 SER A N 1
ATOM 701 C CA . SER A 1 90 ? 9.222 -2.777 -11.285 1.00 89.12 90 SER A CA 1
ATOM 702 C C . SER A 1 90 ? 8.826 -1.391 -10.766 1.00 89.12 90 SER A C 1
ATOM 704 O O . SER A 1 90 ? 8.393 -1.293 -9.618 1.00 89.12 90 SER A O 1
ATOM 706 N N . LEU A 1 91 ? 8.822 -0.348 -11.607 1.00 89.19 91 LEU A N 1
ATOM 707 C CA . LEU A 1 91 ? 8.271 0.972 -11.254 1.00 89.19 91 LEU A CA 1
ATOM 708 C C . LEU A 1 91 ? 6.779 0.929 -10.901 1.00 89.19 91 LEU A C 1
ATOM 710 O O . LEU A 1 91 ? 6.363 1.542 -9.920 1.00 89.19 91 LEU A O 1
ATOM 714 N N . LEU A 1 92 ? 5.967 0.196 -11.667 1.00 88.12 92 LEU A N 1
ATOM 715 C CA . LEU A 1 92 ? 4.538 0.039 -11.374 1.00 88.12 92 LEU A CA 1
ATOM 716 C C . LEU A 1 92 ? 4.306 -0.694 -10.047 1.00 88.12 92 LEU A C 1
ATOM 718 O O . LEU A 1 92 ? 3.420 -0.314 -9.283 1.00 88.12 92 LEU A O 1
ATOM 722 N N . ILE A 1 93 ? 5.120 -1.710 -9.746 1.00 89.06 93 ILE A N 1
ATOM 723 C CA . ILE A 1 93 ? 5.066 -2.408 -8.455 1.00 89.06 93 ILE A CA 1
ATOM 724 C C . ILE A 1 93 ? 5.460 -1.456 -7.320 1.00 89.06 93 ILE A C 1
ATOM 726 O O . ILE A 1 93 ? 4.777 -1.426 -6.300 1.00 89.06 93 ILE A O 1
ATOM 730 N N . LEU A 1 94 ? 6.505 -0.637 -7.494 1.00 92.06 94 LEU A N 1
ATOM 731 C CA . LEU A 1 94 ? 6.873 0.391 -6.512 1.00 92.06 94 LEU A CA 1
ATOM 732 C C . LEU A 1 94 ? 5.725 1.364 -6.256 1.00 92.06 94 LEU A C 1
ATOM 734 O O . LEU A 1 94 ? 5.413 1.642 -5.102 1.00 92.06 94 LEU A O 1
ATOM 738 N N . TRP A 1 95 ? 5.072 1.845 -7.314 1.00 91.12 95 TRP A N 1
ATOM 739 C CA . TRP A 1 95 ? 3.918 2.728 -7.182 1.00 91.12 95 TRP A CA 1
ATOM 740 C C . TRP A 1 95 ? 2.789 2.071 -6.377 1.00 91.12 95 TRP A C 1
ATOM 742 O O . TRP A 1 95 ? 2.280 2.673 -5.434 1.00 91.12 95 TRP A O 1
ATOM 752 N N . VAL A 1 96 ? 2.461 0.809 -6.679 1.00 90.44 96 VAL A N 1
ATOM 753 C CA . VAL A 1 96 ? 1.472 0.022 -5.926 1.00 90.44 96 VAL A CA 1
ATOM 754 C C . VAL A 1 96 ? 1.846 -0.084 -4.445 1.00 90.44 96 VAL A C 1
ATOM 756 O O . VAL A 1 96 ? 0.995 0.110 -3.580 1.00 90.44 96 VAL A O 1
ATOM 759 N N . LEU A 1 97 ? 3.110 -0.370 -4.132 1.00 92.19 97 LEU A N 1
ATOM 760 C CA . LEU A 1 97 ? 3.570 -0.496 -2.748 1.00 92.19 97 LEU A CA 1
ATOM 761 C C . LEU A 1 97 ? 3.496 0.832 -1.992 1.00 92.19 97 LEU A C 1
ATOM 763 O O . LEU A 1 97 ? 3.087 0.844 -0.832 1.00 92.19 97 LEU A O 1
ATOM 767 N N . ILE A 1 98 ? 3.828 1.945 -2.649 1.00 90.75 98 ILE A N 1
ATOM 768 C CA . ILE A 1 98 ? 3.686 3.291 -2.081 1.00 90.75 98 ILE A CA 1
ATOM 769 C C . ILE A 1 98 ? 2.211 3.599 -1.796 1.00 90.75 98 ILE A C 1
ATOM 771 O O . ILE A 1 98 ? 1.888 4.097 -0.717 1.00 90.75 98 ILE A O 1
ATOM 775 N N . GLU A 1 99 ? 1.308 3.270 -2.720 1.00 89.31 99 GLU A N 1
ATOM 776 C CA . GLU A 1 99 ? -0.133 3.495 -2.565 1.00 89.31 99 GLU A CA 1
ATOM 777 C C . GLU A 1 99 ? -0.726 2.665 -1.410 1.00 89.31 99 GLU A C 1
ATOM 779 O O . GLU A 1 99 ? -1.476 3.175 -0.568 1.00 89.31 99 GLU A O 1
ATOM 784 N N . LEU A 1 100 ? -0.330 1.392 -1.307 1.00 89.75 100 LEU A N 1
ATOM 785 C CA . LEU A 1 100 ? -0.714 0.521 -0.195 1.00 89.75 100 LEU A CA 1
ATOM 786 C C . LEU A 1 100 ? -0.149 1.020 1.138 1.00 89.75 100 LEU A C 1
ATOM 788 O O . LEU A 1 100 ? -0.877 1.076 2.125 1.00 89.75 100 LEU A O 1
ATOM 792 N N . MET A 1 101 ? 1.114 1.445 1.169 1.00 90.50 101 MET A N 1
ATOM 793 C CA . MET A 1 101 ? 1.741 2.005 2.366 1.00 90.50 101 MET A CA 1
ATOM 794 C C . MET A 1 101 ? 1.042 3.289 2.824 1.00 90.50 101 MET A C 1
ATOM 796 O O . MET A 1 101 ? 0.766 3.440 4.012 1.00 90.50 101 MET A O 1
ATOM 800 N N . ASN A 1 102 ? 0.691 4.192 1.906 1.00 87.44 102 ASN A N 1
ATOM 801 C CA . ASN A 1 102 ? -0.071 5.400 2.230 1.00 87.44 102 ASN A CA 1
ATOM 802 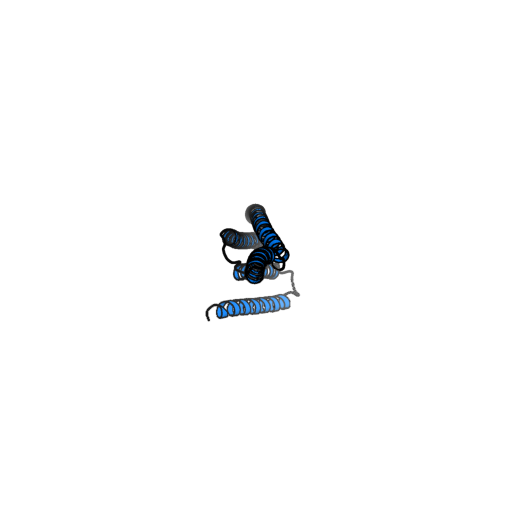C C . ASN A 1 102 ? -1.445 5.067 2.821 1.00 87.44 102 ASN A C 1
ATOM 804 O O . ASN A 1 102 ? -1.875 5.701 3.789 1.00 87.44 102 ASN A O 1
ATOM 808 N N . THR A 1 103 ? -2.113 4.053 2.271 1.00 86.44 103 THR A N 1
ATOM 809 C CA . THR A 1 103 ? -3.397 3.564 2.789 1.00 86.44 103 THR A CA 1
ATOM 810 C C . THR A 1 103 ? -3.246 3.001 4.194 1.00 86.44 103 THR A C 1
ATOM 812 O O . THR A 1 103 ? -4.027 3.353 5.076 1.00 86.44 103 THR A O 1
ATOM 815 N N . GLU A 1 104 ? -2.214 2.196 4.429 1.00 85.06 104 GLU A N 1
ATOM 816 C CA . GLU A 1 104 ? -1.963 1.579 5.728 1.00 85.06 104 GLU A CA 1
ATOM 817 C C . GLU A 1 104 ? -1.585 2.624 6.791 1.00 85.06 104 GLU A C 1
ATOM 819 O O . GLU A 1 104 ? -2.113 2.614 7.901 1.00 85.06 104 GLU A O 1
ATOM 824 N N . ILE A 1 105 ? -0.758 3.617 6.442 1.00 84.50 105 ILE A N 1
ATOM 825 C CA . ILE A 1 105 ? -0.436 4.750 7.325 1.00 84.50 105 ILE A CA 1
ATOM 826 C C . ILE A 1 105 ? -1.692 5.575 7.634 1.00 84.50 105 ILE A C 1
ATOM 828 O O . ILE A 1 105 ? -1.888 6.007 8.772 1.00 84.50 105 ILE A O 1
ATOM 832 N N . SER A 1 106 ? -2.548 5.817 6.636 1.00 83.00 106 SER A N 1
ATOM 833 C CA . SER A 1 106 ? -3.824 6.510 6.837 1.00 83.00 106 SER A CA 1
ATOM 834 C C . SER A 1 106 ? -4.737 5.722 7.778 1.00 83.00 106 SER A C 1
ATOM 836 O O . SER A 1 106 ? -5.343 6.311 8.675 1.00 83.00 106 SER A O 1
ATOM 838 N N . HIS A 1 107 ? -4.772 4.397 7.633 1.00 78.75 107 HIS A N 1
ATOM 839 C CA . HIS A 1 107 ? -5.538 3.513 8.499 1.00 78.75 107 HIS A CA 1
ATOM 840 C C . HIS A 1 107 ? -5.015 3.531 9.944 1.00 78.75 107 HIS A C 1
ATOM 842 O O . HIS A 1 107 ? -5.797 3.721 10.876 1.00 78.75 107 HIS A O 1
ATOM 848 N N . LEU A 1 108 ? -3.691 3.474 10.138 1.00 79.94 108 LEU A N 1
ATOM 849 C CA . LEU A 1 108 ? -3.048 3.600 11.452 1.00 79.94 108 LEU A CA 1
ATOM 850 C C . LEU A 1 108 ? -3.313 4.946 12.142 1.00 79.94 108 LEU A C 1
ATOM 852 O O . LEU A 1 108 ? -3.395 5.000 13.366 1.00 79.94 108 LEU A O 1
ATOM 856 N N . LYS A 1 109 ? -3.484 6.037 11.384 1.00 79.06 109 LYS A N 1
ATOM 857 C CA . LYS A 1 109 ? -3.842 7.364 11.921 1.00 79.06 109 LYS A CA 1
ATOM 858 C C . LYS A 1 109 ? -5.325 7.495 12.314 1.00 79.06 109 LYS A C 1
ATOM 860 O O . LYS A 1 109 ? -5.776 8.600 12.606 1.00 79.06 109 LYS A O 1
ATOM 865 N N . GLY A 1 110 ? -6.089 6.400 12.318 1.00 68.62 110 GLY A N 1
ATOM 866 C CA . GLY A 1 110 ? -7.526 6.397 12.610 1.00 68.62 110 GLY A CA 1
ATOM 867 C C . GLY A 1 110 ? -8.405 6.699 11.391 1.00 68.62 110 GLY A C 1
ATOM 868 O O . GLY A 1 110 ? -9.593 6.987 11.535 1.00 68.62 110 GLY A O 1
ATOM 869 N N . GLY A 1 111 ? -7.840 6.653 10.182 1.00 63.00 111 GLY A N 1
ATOM 870 C CA . GLY A 1 111 ? -8.585 6.788 8.935 1.00 63.00 111 GLY A CA 1
ATOM 871 C C . GLY A 1 111 ? -9.470 5.571 8.652 1.00 63.00 111 GLY A C 1
ATOM 872 O O . GLY A 1 111 ? -9.120 4.424 8.945 1.00 63.00 111 GLY A O 1
ATOM 873 N N . LYS A 1 112 ? -10.634 5.807 8.035 1.00 60.81 112 LYS A N 1
ATOM 874 C CA . LYS A 1 112 ? -11.497 4.728 7.531 1.00 60.81 112 LYS A CA 1
ATOM 875 C C . LYS A 1 112 ? -10.770 3.961 6.423 1.00 60.81 112 LYS A C 1
ATOM 877 O O . LYS A 1 112 ? -10.118 4.572 5.579 1.00 60.81 112 LYS A O 1
ATOM 882 N N . PHE A 1 113 ? -10.916 2.636 6.409 1.00 63.34 113 PHE A N 1
ATOM 883 C CA . PHE A 1 113 ? -10.346 1.790 5.361 1.00 63.34 113 PHE A CA 1
ATOM 884 C C . PHE A 1 113 ? -10.969 2.148 4.002 1.00 63.34 113 PHE A C 1
ATOM 886 O O . PHE A 1 113 ? -12.149 1.891 3.747 1.00 63.34 113 PHE A O 1
ATOM 893 N N . ASN A 1 114 ? -10.187 2.781 3.128 1.00 63.78 114 ASN A N 1
ATOM 894 C CA . ASN A 1 114 ? -10.647 3.205 1.812 1.00 63.78 114 ASN A CA 1
ATOM 895 C C . ASN A 1 114 ? -10.545 2.033 0.828 1.00 63.78 114 ASN A C 1
ATOM 897 O O . ASN A 1 114 ? -9.576 1.917 0.086 1.00 63.78 114 ASN A O 1
ATOM 901 N N . ILE A 1 115 ? -11.585 1.195 0.777 1.00 71.06 115 ILE A N 1
ATOM 902 C CA . ILE A 1 115 ? -11.700 0.028 -0.130 1.00 71.06 115 ILE A CA 1
ATOM 903 C C . ILE A 1 115 ? -11.420 0.412 -1.599 1.00 71.06 115 ILE A C 1
ATOM 905 O O . ILE A 1 115 ? -10.888 -0.377 -2.374 1.00 71.06 115 ILE A O 1
ATOM 909 N N . SER A 1 116 ? -11.721 1.663 -1.961 1.00 69.25 116 SER A N 1
ATOM 910 C CA . SER A 1 116 ? -11.418 2.264 -3.265 1.00 69.25 116 SER A CA 1
ATOM 911 C C . SER A 1 116 ? -9.940 2.158 -3.661 1.00 69.25 116 SER A C 1
ATOM 913 O O . SER A 1 116 ? -9.653 1.948 -4.835 1.00 69.25 116 SER A O 1
ATOM 915 N N . VAL A 1 117 ? -9.013 2.298 -2.707 1.00 71.56 117 VAL A N 1
ATOM 916 C CA . VAL A 1 117 ? -7.570 2.248 -2.981 1.00 71.56 117 VAL A CA 1
ATOM 917 C C . VAL A 1 117 ? -7.125 0.818 -3.261 1.00 71.56 117 VAL A C 1
ATOM 919 O O . VAL A 1 117 ? -6.402 0.568 -4.219 1.00 71.56 117 VAL A O 1
ATOM 922 N N . PHE A 1 118 ? -7.641 -0.138 -2.489 1.00 73.12 118 PHE A N 1
ATOM 923 C CA . PHE A 1 118 ? -7.360 -1.556 -2.701 1.00 73.12 118 PHE A CA 1
ATOM 924 C C . PHE A 1 118 ? -7.817 -2.026 -4.094 1.00 73.12 118 PHE A C 1
ATOM 926 O O . PHE A 1 118 ? -7.080 -2.715 -4.797 1.00 73.12 118 PHE A O 1
ATOM 933 N N . ILE A 1 119 ? -9.003 -1.587 -4.535 1.00 74.94 119 ILE A N 1
ATOM 934 C CA . ILE A 1 119 ? -9.511 -1.852 -5.891 1.00 74.94 119 ILE A CA 1
ATOM 935 C C . ILE A 1 119 ? -8.624 -1.180 -6.951 1.00 74.94 119 ILE A C 1
ATOM 937 O O . ILE A 1 119 ? -8.300 -1.811 -7.956 1.00 74.94 119 ILE A O 1
ATOM 941 N N . GLY A 1 120 ? -8.204 0.071 -6.730 1.00 76.56 120 GLY A N 1
ATOM 942 C CA . GLY A 1 120 ? -7.301 0.788 -7.637 1.00 76.56 120 GLY A CA 1
ATOM 943 C C . GLY A 1 120 ? -5.960 0.072 -7.818 1.00 76.56 120 GLY A C 1
ATOM 944 O O . GLY A 1 120 ? -5.498 -0.114 -8.941 1.00 76.56 120 GLY A O 1
ATOM 945 N N . VAL A 1 121 ? -5.379 -0.425 -6.729 1.00 81.94 121 VAL A N 1
ATOM 946 C CA . VAL A 1 121 ? -4.147 -1.221 -6.755 1.00 81.94 121 VAL A CA 1
ATOM 947 C C . VAL A 1 121 ? -4.330 -2.531 -7.528 1.00 81.94 121 VAL A C 1
ATOM 949 O O . VAL A 1 121 ? -3.508 -2.850 -8.389 1.00 81.94 121 VAL A O 1
ATOM 952 N N . ALA A 1 122 ? -5.416 -3.270 -7.273 1.00 77.88 122 ALA A N 1
ATOM 953 C CA . ALA A 1 122 ? -5.722 -4.508 -7.995 1.00 77.88 122 ALA A CA 1
ATOM 954 C C . ALA A 1 122 ? -5.866 -4.268 -9.507 1.00 77.88 122 ALA A C 1
ATOM 956 O O . ALA A 1 122 ? -5.396 -5.064 -10.321 1.00 77.88 122 ALA A O 1
ATOM 957 N N . LEU A 1 123 ? -6.462 -3.136 -9.885 1.00 77.19 123 LEU A N 1
ATOM 958 C CA . LEU A 1 123 ? -6.584 -2.725 -11.274 1.00 77.19 123 LEU A CA 1
ATOM 959 C C . LEU A 1 123 ? -5.225 -2.446 -11.924 1.00 77.19 123 LEU A C 1
ATOM 961 O O . LEU A 1 123 ? -4.957 -2.933 -13.019 1.00 77.19 123 LEU A O 1
ATOM 965 N N . VAL A 1 124 ? -4.360 -1.673 -11.264 1.00 80.81 124 VAL A N 1
ATOM 966 C CA . VAL A 1 124 ? -3.034 -1.337 -11.806 1.00 80.81 124 VAL A CA 1
ATOM 967 C C . VAL A 1 124 ? -2.170 -2.588 -11.962 1.00 80.81 124 VAL A C 1
ATOM 969 O O . VAL A 1 124 ? -1.508 -2.747 -12.989 1.00 80.81 124 VAL A O 1
ATOM 972 N N . ALA A 1 125 ? -2.237 -3.521 -11.010 1.00 80.31 125 ALA A N 1
ATOM 973 C CA . ALA A 1 125 ? -1.584 -4.823 -11.131 1.00 80.31 125 ALA A CA 1
ATOM 974 C C . ALA A 1 125 ? -2.106 -5.618 -12.342 1.00 80.31 125 ALA A C 1
ATOM 976 O O . ALA A 1 125 ? -1.318 -6.152 -13.123 1.00 80.31 125 ALA A O 1
ATOM 977 N N . PHE A 1 126 ? -3.424 -5.626 -12.557 1.00 77.31 126 PHE A N 1
ATOM 978 C CA . PHE A 1 126 ? -4.035 -6.281 -13.714 1.00 77.31 126 PHE A CA 1
ATOM 979 C C . PHE A 1 126 ? -3.592 -5.653 -15.046 1.00 77.31 126 PHE A C 1
ATOM 981 O O . PHE A 1 126 ? -3.255 -6.364 -15.993 1.00 77.31 126 PHE A O 1
ATOM 988 N N . ILE A 1 127 ? -3.526 -4.318 -15.115 1.00 76.25 127 ILE A N 1
ATOM 989 C CA . ILE A 1 127 ? -3.022 -3.589 -16.290 1.00 76.25 127 ILE A CA 1
ATOM 990 C C . ILE A 1 127 ? -1.565 -3.974 -16.576 1.00 76.25 127 ILE A C 1
ATOM 992 O O . ILE A 1 127 ? -1.205 -4.202 -17.732 1.00 76.25 127 ILE A O 1
ATOM 996 N N . ARG A 1 128 ? -0.730 -4.093 -15.539 1.00 79.88 128 ARG A N 1
ATOM 997 C CA . ARG A 1 128 ? 0.674 -4.505 -15.664 1.00 79.88 128 ARG A CA 1
ATOM 998 C C . ARG A 1 128 ? 0.810 -5.910 -16.252 1.00 79.88 128 ARG A C 1
ATOM 1000 O O . ARG A 1 128 ? 1.615 -6.102 -17.165 1.00 79.88 128 ARG A O 1
ATOM 1007 N N . ASP A 1 129 ? 0.038 -6.879 -15.765 1.00 75.94 129 ASP A N 1
ATOM 1008 C CA . ASP A 1 129 ? 0.083 -8.255 -16.278 1.00 75.94 129 ASP A CA 1
ATOM 1009 C C . ASP A 1 129 ? -0.366 -8.325 -17.738 1.00 75.94 129 ASP A C 1
ATOM 1011 O O . ASP A 1 129 ? 0.256 -9.006 -18.558 1.00 75.94 129 ASP A O 1
ATOM 1015 N N . LEU A 1 130 ? -1.377 -7.535 -18.094 1.00 71.31 130 LEU A N 1
ATOM 1016 C CA . LEU A 1 130 ? -1.857 -7.429 -19.463 1.00 71.31 130 LEU A CA 1
ATOM 1017 C C . LEU A 1 130 ? -0.828 -6.755 -20.390 1.00 71.31 130 LEU A C 1
ATOM 1019 O O . LEU A 1 130 ? -0.622 -7.218 -21.516 1.00 71.31 130 LEU A O 1
ATOM 1023 N N . MET A 1 131 ? -0.125 -5.719 -19.920 1.00 66.94 131 MET A N 1
ATOM 1024 C CA . MET A 1 131 ? 0.959 -5.061 -20.662 1.00 66.94 131 MET A CA 1
ATOM 1025 C C . MET A 1 131 ? 2.101 -6.038 -20.972 1.00 66.94 131 MET A C 1
ATOM 1027 O O . MET A 1 131 ? 2.537 -6.140 -22.120 1.00 66.94 131 MET A O 1
ATOM 1031 N N . ILE A 1 132 ? 2.566 -6.789 -19.968 1.00 69.88 132 ILE A N 1
ATOM 1032 C CA . ILE A 1 132 ? 3.651 -7.767 -20.138 1.00 69.88 132 ILE A CA 1
ATOM 1033 C C . ILE A 1 132 ? 3.223 -8.896 -21.075 1.00 69.88 132 ILE A C 1
ATOM 1035 O O . ILE A 1 132 ? 3.994 -9.278 -21.956 1.00 69.88 132 ILE A O 1
ATOM 1039 N N . ALA A 1 133 ? 1.997 -9.402 -20.929 1.00 68.75 133 ALA A N 1
ATOM 1040 C CA . ALA A 1 133 ? 1.456 -10.435 -21.808 1.00 68.75 133 ALA A CA 1
ATOM 1041 C C . ALA A 1 133 ? 1.361 -9.966 -23.271 1.00 68.75 133 ALA A C 1
ATOM 1043 O O . ALA A 1 133 ? 1.654 -10.731 -24.187 1.00 68.75 133 ALA A O 1
ATOM 1044 N N . THR A 1 134 ? 1.007 -8.699 -23.492 1.00 66.44 134 THR A N 1
ATOM 1045 C CA . THR A 1 134 ? 0.870 -8.110 -24.832 1.00 66.44 134 THR A CA 1
ATOM 1046 C C . THR A 1 134 ? 2.222 -7.932 -25.528 1.00 66.44 134 THR A C 1
ATOM 1048 O O . THR A 1 134 ? 2.349 -8.249 -26.713 1.00 66.44 134 THR A O 1
ATOM 1051 N N . LEU A 1 135 ? 3.247 -7.462 -24.804 1.00 61.91 135 LEU A N 1
ATOM 1052 C CA . LEU A 1 135 ? 4.566 -7.171 -25.382 1.00 61.91 135 LEU A CA 1
ATOM 1053 C C . LEU A 1 135 ? 5.461 -8.407 -25.563 1.00 61.91 135 LEU A C 1
ATOM 1055 O O . LEU A 1 135 ? 6.346 -8.387 -26.416 1.00 61.91 135 LEU A O 1
ATOM 1059 N N . LYS A 1 136 ? 5.252 -9.497 -24.815 1.00 62.16 136 LYS A N 1
ATOM 1060 C CA . LYS A 1 136 ? 6.098 -10.708 -24.865 1.00 62.16 136 LYS A CA 1
ATOM 1061 C C . LYS A 1 136 ? 5.782 -11.637 -26.055 1.00 62.16 136 LYS A C 1
ATOM 1063 O O . LYS A 1 136 ? 5.861 -12.850 -25.926 1.00 62.16 136 LYS A O 1
ATOM 1068 N N . HIS A 1 137 ? 5.407 -11.062 -27.195 1.00 53.88 137 HIS A N 1
ATOM 1069 C CA . HIS A 1 137 ? 4.843 -11.707 -28.384 1.00 53.88 137 HIS A CA 1
ATOM 1070 C C . HIS A 1 137 ? 5.574 -12.997 -28.840 1.00 53.88 137 HIS A C 1
ATOM 1072 O O . HIS A 1 137 ? 6.473 -12.956 -29.679 1.00 53.88 137 HIS A O 1
ATOM 1078 N N . GLU A 1 138 ? 5.161 -14.170 -28.343 1.00 48.91 138 GLU A N 1
ATOM 1079 C CA . GLU A 1 138 ? 5.545 -15.464 -28.923 1.00 48.91 138 GLU A CA 1
ATOM 1080 C C . GLU A 1 138 ? 4.617 -15.789 -30.108 1.00 48.91 138 GLU A C 1
ATOM 1082 O O . GLU A 1 138 ? 3.484 -16.239 -29.966 1.00 48.91 138 GLU A O 1
ATOM 1087 N N . GLN A 1 139 ? 5.119 -15.399 -31.281 1.00 49.72 139 GLN A N 1
ATOM 1088 C CA . GLN A 1 139 ? 4.906 -15.860 -32.659 1.00 49.72 139 GLN A CA 1
ATOM 1089 C C . GLN A 1 139 ? 3.643 -16.691 -33.013 1.00 49.72 139 GLN A C 1
ATOM 1091 O O . GLN A 1 139 ? 3.516 -17.882 -32.735 1.00 49.72 139 GLN A O 1
ATOM 1096 N N . THR A 1 140 ? 2.838 -16.082 -33.894 1.00 47.12 140 THR A N 1
ATOM 1097 C CA . THR A 1 140 ? 2.066 -16.661 -35.025 1.00 47.12 140 THR A CA 1
ATOM 1098 C C . THR A 1 140 ? 0.723 -17.368 -34.796 1.00 47.12 140 THR A C 1
ATOM 1100 O O . THR A 1 140 ? -0.016 -17.533 -35.763 1.00 47.12 140 THR A O 1
ATOM 1103 N N . LYS A 1 141 ? 0.290 -17.642 -33.557 1.00 51.69 141 LYS A N 1
ATOM 1104 C CA . LYS A 1 141 ? -1.139 -17.936 -33.242 1.00 51.69 141 LYS A CA 1
ATOM 1105 C C . LYS A 1 141 ? -1.818 -16.825 -32.416 1.00 51.69 141 LYS A C 1
ATOM 1107 O O . LYS A 1 141 ? -2.925 -16.983 -31.907 1.00 51.69 141 LYS A O 1
ATOM 1112 N N . THR A 1 142 ? -1.134 -15.689 -32.306 1.00 56.00 142 THR A N 1
ATOM 1113 C CA . THR A 1 142 ? -1.229 -14.700 -31.217 1.00 56.00 142 THR A CA 1
ATOM 1114 C C . THR A 1 142 ? -2.198 -13.542 -31.503 1.00 56.00 142 THR A C 1
ATOM 1116 O O . THR A 1 142 ? -2.591 -12.822 -30.586 1.00 56.00 142 THR A O 1
ATOM 1119 N N . SER A 1 143 ? -2.669 -13.377 -32.745 1.00 55.56 143 SER A N 1
ATOM 1120 C CA . SER A 1 143 ? -3.557 -12.262 -33.123 1.00 55.56 143 SER A CA 1
ATOM 1121 C C . SER A 1 143 ? -4.944 -12.315 -32.470 1.00 55.56 143 SER A C 1
ATOM 1123 O O . SER A 1 143 ? -5.501 -11.266 -32.158 1.00 55.56 143 SER A O 1
ATOM 1125 N N . TYR A 1 144 ? -5.494 -13.505 -32.200 1.00 62.81 144 TYR A N 1
ATOM 1126 C CA . TYR A 1 144 ? -6.786 -13.623 -31.508 1.00 62.81 144 TYR A CA 1
ATOM 1127 C C . TYR A 1 144 ? -6.689 -13.206 -30.031 1.00 62.81 144 TYR A C 1
ATOM 1129 O O . TYR A 1 144 ? -7.563 -12.511 -29.516 1.00 62.81 144 TYR A O 1
ATOM 1137 N N . TYR A 1 145 ? -5.584 -13.558 -29.366 1.00 63.50 145 TYR A N 1
ATOM 1138 C CA . TYR A 1 145 ? -5.327 -13.177 -27.976 1.00 63.50 145 TYR A CA 1
ATOM 1139 C C . TYR A 1 145 ? -5.123 -11.670 -27.807 1.00 63.50 145 TYR A C 1
ATOM 1141 O O . TYR A 1 145 ? -5.586 -11.117 -26.816 1.00 63.50 145 TYR A O 1
ATOM 1149 N N . LEU A 1 146 ? -4.504 -10.990 -28.777 1.00 59.94 146 LEU A N 1
ATOM 1150 C CA . LEU A 1 146 ? -4.390 -9.526 -28.769 1.00 59.94 146 LEU A CA 1
ATOM 1151 C C . LEU A 1 146 ? -5.752 -8.836 -28.831 1.00 59.94 146 LEU A C 1
ATOM 1153 O O . LEU A 1 146 ? -6.013 -7.916 -28.063 1.00 59.94 146 LEU A O 1
ATOM 1157 N N . ILE A 1 147 ? -6.631 -9.291 -29.724 1.00 67.88 147 ILE A N 1
ATOM 1158 C CA . ILE A 1 147 ? -7.978 -8.728 -29.874 1.00 67.88 147 ILE A CA 1
ATOM 1159 C C . ILE A 1 147 ? -8.802 -8.984 -28.605 1.00 67.88 147 ILE A C 1
ATOM 1161 O O . ILE A 1 147 ? -9.472 -8.078 -28.110 1.00 67.88 147 ILE A O 1
ATOM 1165 N N . ALA A 1 148 ? -8.697 -10.184 -28.028 1.00 69.88 148 ALA A N 1
ATOM 1166 C CA . ALA A 1 148 ? -9.323 -10.512 -26.751 1.00 69.88 148 ALA A CA 1
ATOM 1167 C C . ALA A 1 148 ? -8.762 -9.666 -25.591 1.00 69.88 148 ALA A C 1
ATOM 1169 O O . ALA A 1 148 ? -9.532 -9.175 -24.770 1.00 69.88 148 ALA A O 1
ATOM 1170 N N . ALA A 1 149 ? -7.449 -9.429 -25.543 1.00 65.31 149 ALA A N 1
ATOM 1171 C CA . ALA A 1 149 ? -6.811 -8.594 -24.525 1.00 65.31 149 ALA A CA 1
ATOM 1172 C C . ALA A 1 149 ? -7.226 -7.119 -24.634 1.00 65.31 149 ALA A C 1
ATOM 1174 O O . ALA A 1 149 ? -7.506 -6.488 -23.617 1.00 65.31 149 ALA A O 1
ATOM 1175 N N . ILE A 1 150 ? -7.342 -6.581 -25.853 1.00 71.06 150 ILE A N 1
ATOM 1176 C CA . ILE A 1 150 ? -7.854 -5.224 -26.102 1.00 71.06 150 ILE A CA 1
ATOM 1177 C C . ILE A 1 150 ? -9.324 -5.109 -25.668 1.00 71.06 150 ILE A C 1
ATOM 1179 O O . ILE A 1 150 ? -9.704 -4.119 -25.043 1.00 71.06 150 ILE A O 1
ATOM 1183 N N . LEU A 1 151 ? -10.148 -6.129 -25.932 1.00 73.50 151 LEU A N 1
ATOM 1184 C CA . LEU A 1 151 ? -11.534 -6.177 -25.456 1.00 73.50 151 LEU A CA 1
ATOM 1185 C C . LEU A 1 151 ? -11.622 -6.209 -23.927 1.00 73.50 151 LEU A C 1
ATOM 1187 O O . LEU A 1 151 ? -12.416 -5.470 -23.349 1.00 73.50 151 LEU A O 1
ATOM 1191 N N . VAL A 1 152 ? -10.792 -7.021 -23.266 1.00 77.88 152 VAL A N 1
ATOM 1192 C CA . VAL A 1 152 ? -10.731 -7.094 -21.798 1.00 77.88 152 VAL A CA 1
ATOM 1193 C C . VAL A 1 152 ? -10.260 -5.764 -21.206 1.00 77.88 152 VAL A C 1
ATOM 1195 O O . VAL A 1 152 ? -10.865 -5.291 -20.248 1.00 77.88 152 VAL A O 1
ATOM 1198 N N . LEU A 1 153 ? -9.260 -5.109 -21.805 1.00 63.09 153 LEU A N 1
ATOM 1199 C CA . LEU A 1 153 ? -8.841 -3.755 -21.424 1.00 63.09 153 LEU A CA 1
ATOM 1200 C C . LEU A 1 153 ? -9.986 -2.747 -21.525 1.00 63.09 153 LEU A C 1
ATOM 1202 O O . LEU A 1 153 ? -10.209 -1.981 -20.589 1.00 63.09 153 LEU A O 1
ATOM 1206 N N . GLY A 1 154 ? -10.723 -2.757 -22.637 1.00 73.62 154 GLY A N 1
ATOM 1207 C CA . GLY A 1 154 ? -11.873 -1.877 -22.833 1.00 73.62 154 GLY A CA 1
ATOM 1208 C C . GLY A 1 154 ? -12.970 -2.115 -21.793 1.00 73.62 154 GLY A C 1
ATOM 1209 O O . GLY A 1 154 ? -13.540 -1.161 -21.264 1.00 73.62 154 GLY A O 1
ATOM 1210 N N . LEU A 1 155 ? -13.222 -3.379 -21.445 1.00 77.12 155 LEU A N 1
ATOM 1211 C CA . LEU A 1 155 ? -14.227 -3.771 -20.455 1.00 77.12 155 LEU A CA 1
ATOM 1212 C C . LEU A 1 155 ? -13.814 -3.344 -19.039 1.00 77.12 155 LEU A C 1
ATOM 1214 O O . LEU A 1 155 ? -14.624 -2.780 -18.306 1.00 77.12 155 LEU A O 1
ATOM 1218 N N . VAL A 1 156 ? -12.544 -3.534 -18.676 1.00 73.62 156 VAL A N 1
ATOM 1219 C CA . VAL A 1 156 ? -11.981 -3.101 -17.389 1.00 73.62 156 VAL A CA 1
ATOM 1220 C C . VAL A 1 156 ? -11.998 -1.575 -17.264 1.00 73.62 156 VAL A C 1
ATOM 1222 O O . VAL A 1 156 ? -12.456 -1.063 -16.244 1.00 73.62 156 VAL A O 1
ATOM 1225 N N . TYR A 1 157 ? -11.590 -0.842 -18.306 1.00 68.06 157 TYR A N 1
ATOM 1226 C CA . TYR A 1 157 ? -11.655 0.624 -18.328 1.00 68.06 157 TYR A CA 1
ATOM 1227 C C . TYR A 1 157 ? -13.092 1.126 -18.148 1.00 68.06 157 TYR A C 1
ATOM 1229 O O . TYR A 1 157 ? -13.355 1.970 -17.293 1.00 68.06 157 TYR A O 1
ATOM 1237 N N . TRP A 1 158 ? -14.046 0.545 -18.880 1.00 79.00 158 TRP A N 1
ATOM 1238 C CA . TRP A 1 158 ? -15.462 0.886 -18.752 1.00 79.00 158 TRP A CA 1
ATOM 1239 C C . TRP A 1 158 ? -15.998 0.649 -17.332 1.00 79.00 158 TRP A C 1
ATOM 1241 O O . TRP A 1 158 ? -16.741 1.476 -16.800 1.00 79.00 158 TRP A O 1
ATOM 1251 N N . LEU A 1 159 ? -15.587 -0.446 -16.689 1.00 71.19 159 LEU A N 1
ATOM 1252 C CA . LEU A 1 159 ? -16.009 -0.809 -15.335 1.00 71.19 159 LEU A CA 1
ATOM 1253 C C . LEU A 1 159 ? -15.437 0.154 -14.278 1.00 71.19 159 LEU A C 1
ATOM 1255 O O . LEU A 1 159 ? -16.155 0.555 -13.359 1.00 71.19 159 LEU A O 1
ATOM 1259 N N . VAL A 1 160 ? -14.192 0.608 -14.450 1.00 69.62 160 VAL A N 1
ATOM 1260 C CA . VAL A 1 160 ? -13.567 1.642 -13.603 1.00 69.62 160 VAL A CA 1
ATOM 1261 C C . VAL A 1 160 ? -14.256 2.983 -13.766 1.00 69.62 160 VAL A C 1
ATOM 1263 O O . VAL A 1 160 ? -14.686 3.569 -12.774 1.00 69.62 160 VAL A O 1
ATOM 1266 N N . THR A 1 161 ? -14.442 3.450 -15.003 1.00 72.44 161 THR A N 1
ATOM 1267 C CA . THR A 1 161 ? -15.117 4.727 -15.258 1.00 72.44 161 THR A CA 1
ATOM 1268 C C . THR A 1 161 ? -16.543 4.710 -14.704 1.00 72.44 161 THR A C 1
ATOM 1270 O O . THR A 1 161 ? -16.987 5.686 -14.100 1.00 72.44 161 THR A O 1
ATOM 1273 N N . ARG A 1 162 ? -17.260 3.582 -14.813 1.00 72.44 162 ARG A N 1
ATOM 1274 C CA . ARG A 1 162 ? -18.589 3.391 -14.207 1.00 72.44 162 ARG A CA 1
ATOM 1275 C C . ARG A 1 162 ? -18.546 3.459 -12.675 1.00 72.44 162 ARG A C 1
ATOM 1277 O O . ARG A 1 162 ? -19.442 4.050 -12.072 1.00 72.44 162 ARG A O 1
ATOM 1284 N N . SER A 1 163 ? -17.528 2.867 -12.054 1.00 66.44 163 SER A N 1
ATOM 1285 C CA . SER A 1 163 ? -17.309 2.909 -10.603 1.00 66.44 163 SER A CA 1
ATOM 1286 C C . SER A 1 163 ? -17.047 4.335 -10.105 1.00 66.44 163 SER A C 1
ATOM 1288 O O . SER A 1 163 ? -17.607 4.745 -9.091 1.00 66.44 163 SER A O 1
ATOM 1290 N N . GLU A 1 164 ? -16.255 5.121 -10.834 1.00 60.81 164 GLU A N 1
ATOM 1291 C CA . GLU A 1 164 ? -15.977 6.520 -10.487 1.00 60.81 164 GLU A CA 1
ATOM 1292 C C . GLU A 1 164 ? -17.186 7.438 -10.719 1.00 60.81 164 GLU A C 1
ATOM 1294 O O . GLU A 1 164 ? -17.443 8.337 -9.917 1.00 60.81 164 GLU A O 1
ATOM 1299 N N . SER A 1 165 ? -17.983 7.169 -11.759 1.00 52.84 165 SER A N 1
ATOM 1300 C CA . SER A 1 165 ? -19.200 7.934 -12.084 1.00 52.84 165 SER A CA 1
ATOM 1301 C C . SER A 1 165 ? -20.261 7.855 -10.983 1.00 52.84 165 SER A C 1
ATOM 1303 O O . SER A 1 165 ? -20.963 8.826 -10.734 1.00 52.84 165 SER A O 1
ATOM 1305 N N . ARG A 1 166 ? -20.357 6.717 -10.283 1.00 49.31 166 ARG A N 1
ATOM 1306 C CA . ARG A 1 166 ? -21.290 6.525 -9.159 1.00 49.31 166 ARG A CA 1
ATOM 1307 C C . ARG A 1 166 ? -20.841 7.150 -7.840 1.00 49.31 166 ARG A C 1
ATOM 1309 O O . ARG A 1 166 ? -21.576 7.069 -6.867 1.00 49.31 166 ARG A O 1
ATOM 1316 N N . LYS A 1 167 ? -19.652 7.754 -7.788 1.00 44.47 167 LYS A N 1
ATOM 1317 C CA . LYS A 1 167 ? -19.125 8.425 -6.590 1.00 44.47 167 LYS A CA 1
ATOM 1318 C C . LYS A 1 167 ? -19.374 9.943 -6.599 1.00 44.47 167 LYS A C 1
ATOM 1320 O O . LYS A 1 167 ? -18.901 10.632 -5.698 1.00 44.47 167 LYS A O 1
ATOM 1325 N N . LYS A 1 168 ? -20.061 10.460 -7.629 1.00 41.88 168 LYS A N 1
ATOM 1326 C CA . LYS A 1 168 ? -20.414 11.881 -7.809 1.00 41.88 168 LYS A CA 1
ATOM 1327 C C . LYS A 1 168 ? -21.919 12.187 -7.704 1.00 41.88 168 LYS A C 1
ATOM 1329 O O . LYS A 1 168 ? -22.280 13.349 -7.859 1.00 41.88 168 LYS A O 1
ATOM 1334 N N . GLU A 1 169 ? -22.753 11.192 -7.409 1.00 36.16 169 GLU A N 1
ATOM 1335 C CA . GLU A 1 169 ? -24.150 11.359 -6.966 1.00 36.16 169 GLU A CA 1
ATOM 1336 C C . GLU A 1 169 ? -24.277 10.909 -5.508 1.00 36.16 169 GLU A C 1
ATOM 1338 O O . GLU A 1 169 ? -25.065 11.539 -4.771 1.00 36.16 169 GLU A O 1
#

Foldseek 3Di:
DVVVVVVVVVVVVCVVVVVVCVVPDDDPDPVVVVVVVVVVVCVVVVLVVLVVVLVVLVVVLVVLVVVLVVLVVVCVVPPVLVSVLSNVLSVLVNVLSVLVNVQSVCVNVVHDRPVVSVVVSVLSVVVSVLVCVQSVDDDDVCVVVNVVSVVVVVVSVVVVVVVVVVVVD

Radius of gyration: 32.01 Å; chains: 1; bounding box: 74×30×102 Å

Sequence (169 aa):
MKEALNKLIDINLDVITSSYVEQEIEQYSVAYKLRSKIINFAEQFSGAMNMVLVFALILITLGVVGLFFYDLYTLMEGNISKGIITALGSLLILWVLIELMNTEISHLKGGKFNISVFIGVALVAFIRDLMIATLKHEQTKTSYYLIAAILVLGLVYWLVTRSESRKKE